Protein AF-A0A2M4AZQ8-F1 (afdb_monomer)

Solvent-accessible surface area (backbone atoms only — not comparable to full-atom values): 7673 Å² total; per-residue (Å²): 132,81,68,76,66,60,82,36,39,35,41,46,55,77,45,82,45,55,79,70,70,70,74,75,69,88,74,90,75,62,94,90,62,84,71,77,83,62,75,80,67,62,90,85,50,67,44,31,42,38,38,42,31,30,41,94,91,43,82,60,41,74,48,75,47,56,72,88,64,74,82,39,28,69,52,51,38,54,49,52,55,52,40,54,57,36,36,57,72,77,43,46,63,46,65,78,65,68,50,76,71,40,82,44,64,72,87,48,72,34,62,69,24,67,71,24,47,56,52,58,61,73,72,111

Radius of gyration: 20.17 Å; Cα contacts (8 Å, |Δi|>4): 155; chains: 1; bounding box: 40×42×60 Å

Secondary 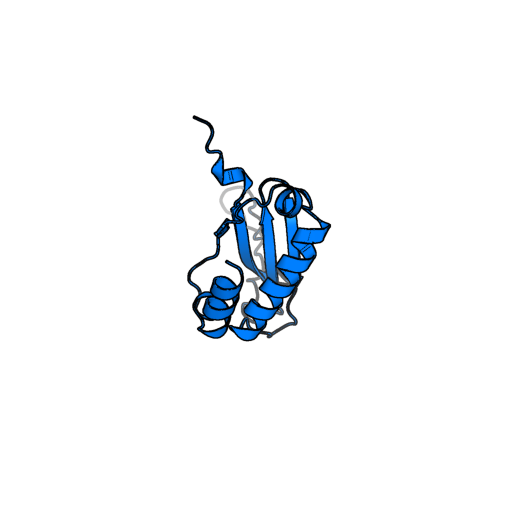structure (DSSP, 8-state):
---GGGGGEEEEEEEEEES-----------TTPPP-PPPPP-TTS-EEEEEEEEETTEEEEEEEPPTT----HHHHHHHHHHHHHHHHHH-HHHHHTT---EEE----TTTTSHHHHHHHHTT-

Structure (mmCIF, N/CA/C/O backbone):
data_AF-A0A2M4AZQ8-F1
#
_entry.id   AF-A0A2M4AZQ8-F1
#
loop_
_atom_site.group_PDB
_atom_site.id
_atom_site.type_symbol
_atom_site.label_atom_id
_atom_site.label_alt_id
_atom_site.label_comp_id
_atom_site.label_asym_id
_atom_site.label_entity_id
_atom_site.label_seq_id
_atom_site.pdbx_PDB_ins_code
_atom_site.Cartn_x
_atom_site.Cartn_y
_atom_site.Cartn_z
_atom_site.occupancy
_atom_site.B_iso_or_equiv
_atom_site.auth_seq_id
_atom_site.auth_comp_id
_atom_site.auth_asym_id
_atom_site.auth_atom_id
_atom_site.pdbx_PDB_model_num
ATOM 1 N N . LYS A 1 1 ? -21.586 21.221 4.354 1.00 46.94 1 LYS A N 1
ATOM 2 C CA . LYS A 1 1 ? -21.668 19.932 5.082 1.00 46.94 1 LYS A CA 1
ATOM 3 C C . LYS A 1 1 ? -20.367 19.191 4.834 1.00 46.94 1 LYS A C 1
ATOM 5 O O . LYS A 1 1 ? -20.171 18.685 3.736 1.00 46.94 1 LYS A O 1
ATOM 10 N N . GLU A 1 2 ? -19.454 19.247 5.794 1.00 51.97 2 GLU A N 1
ATOM 11 C CA . GLU A 1 2 ? -18.174 18.545 5.730 1.00 51.97 2 GLU A CA 1
ATOM 12 C C . GLU A 1 2 ? -18.444 17.036 5.749 1.00 51.97 2 GLU A C 1
ATOM 14 O O . GLU A 1 2 ? -19.303 16.558 6.496 1.00 51.97 2 GLU A O 1
ATOM 19 N N . LYS A 1 3 ? -17.822 16.290 4.836 1.00 58.56 3 LYS A N 1
ATOM 20 C CA . LYS A 1 3 ? -18.070 14.854 4.690 1.00 58.56 3 LYS A CA 1
ATOM 21 C C . LYS A 1 3 ? -17.312 14.118 5.796 1.00 58.56 3 LYS A C 1
ATOM 23 O O . LYS A 1 3 ? -16.202 13.655 5.569 1.00 58.56 3 LYS A O 1
ATOM 28 N N . VAL A 1 4 ? -17.944 13.994 6.965 1.00 73.81 4 VAL A N 1
ATOM 29 C CA . VAL A 1 4 ? -17.405 13.368 8.193 1.00 73.81 4 VAL A CA 1
ATOM 30 C C . VAL A 1 4 ? -16.768 11.989 7.938 1.00 73.81 4 VAL A C 1
ATOM 32 O O . VAL A 1 4 ? -15.823 11.610 8.615 1.00 73.81 4 VAL A O 1
ATOM 35 N N . PHE A 1 5 ? -17.225 11.257 6.915 1.00 79.38 5 PHE A N 1
ATOM 36 C CA . PHE A 1 5 ? -16.717 9.921 6.593 1.00 79.38 5 PHE A CA 1
ATOM 37 C C . PHE A 1 5 ? -15.336 9.892 5.917 1.00 79.38 5 PHE A C 1
ATOM 39 O O . PHE A 1 5 ? -14.683 8.853 5.958 1.00 79.38 5 PHE A O 1
ATOM 46 N N . LEU A 1 6 ? -14.882 10.984 5.282 1.00 83.94 6 LEU A N 1
ATOM 47 C CA . LEU A 1 6 ? -13.602 10.991 4.552 1.00 83.94 6 LEU A CA 1
ATOM 48 C C . LEU A 1 6 ? -12.414 10.743 5.485 1.00 83.94 6 LEU A C 1
ATOM 50 O O . LEU A 1 6 ? -11.422 10.150 5.074 1.00 83.94 6 LEU A O 1
ATOM 54 N N . HIS A 1 7 ? -12.546 11.139 6.750 1.00 83.56 7 HIS A N 1
ATOM 55 C CA . HIS A 1 7 ? -11.516 10.944 7.762 1.00 83.56 7 HIS A CA 1
ATOM 56 C C . HIS A 1 7 ? -11.283 9.468 8.122 1.00 83.56 7 HIS A C 1
ATOM 58 O O . HIS A 1 7 ? -10.263 9.155 8.726 1.00 83.56 7 HIS A O 1
ATOM 64 N N . HIS A 1 8 ? -12.210 8.570 7.763 1.00 87.50 8 HIS A N 1
ATOM 65 C CA . HIS A 1 8 ? -12.139 7.137 8.071 1.00 87.50 8 HIS A CA 1
ATOM 66 C C . HIS A 1 8 ? -11.740 6.285 6.857 1.00 87.50 8 HIS A C 1
ATOM 68 O O . HIS A 1 8 ? -11.710 5.056 6.953 1.00 87.50 8 HIS A O 1
ATOM 74 N N . ILE A 1 9 ? -11.479 6.913 5.704 1.00 91.06 9 ILE A N 1
ATOM 75 C CA . ILE A 1 9 ? -11.088 6.196 4.490 1.00 91.06 9 ILE A CA 1
ATOM 76 C C . ILE A 1 9 ? -9.594 5.898 4.533 1.00 91.06 9 ILE A C 1
ATOM 78 O O . ILE A 1 9 ? -8.769 6.797 4.702 1.00 91.06 9 ILE A O 1
ATOM 82 N N . VAL A 1 10 ? -9.268 4.631 4.305 1.00 92.38 10 VAL A N 1
ATOM 83 C CA . VAL A 1 10 ? -7.920 4.173 3.985 1.00 92.38 10 VAL A CA 1
ATOM 84 C C . VAL A 1 10 ? -7.935 3.665 2.554 1.00 92.38 10 VAL A C 1
ATOM 86 O O . VAL A 1 10 ? -8.714 2.772 2.224 1.00 92.38 10 VAL A O 1
ATOM 89 N N . THR A 1 11 ? -7.085 4.233 1.708 1.00 95.06 11 THR A N 1
ATOM 90 C CA . THR A 1 11 ? -6.954 3.840 0.303 1.00 95.06 11 THR A CA 1
ATOM 91 C C . THR A 1 11 ? -5.731 2.952 0.129 1.00 95.06 11 THR A C 1
ATOM 93 O O . THR A 1 11 ? -4.690 3.206 0.736 1.00 95.06 11 THR A O 1
ATOM 96 N N . SER A 1 12 ? -5.856 1.918 -0.700 1.00 94.81 12 SER A N 1
ATOM 97 C CA . SER A 1 12 ? -4.770 1.022 -1.095 1.00 94.81 12 SER A CA 1
ATOM 98 C C . SER A 1 12 ? -4.677 0.947 -2.618 1.00 94.81 12 SER A C 1
ATOM 100 O O . SER A 1 12 ? -5.706 0.855 -3.288 1.00 94.81 12 SER A O 1
ATOM 102 N N . ASP A 1 13 ? -3.453 1.014 -3.146 1.00 93.38 13 ASP A N 1
ATOM 103 C CA . ASP A 1 13 ? -3.168 0.898 -4.580 1.00 93.38 13 ASP A CA 1
ATOM 104 C C . ASP A 1 13 ? -1.789 0.270 -4.826 1.00 93.38 13 ASP A C 1
ATOM 106 O O . ASP A 1 13 ? -0.899 0.299 -3.959 1.00 93.38 13 ASP A O 1
ATOM 110 N N . GLU A 1 14 ? -1.598 -0.261 -6.032 1.00 93.31 14 GLU A N 1
ATOM 111 C CA . GLU A 1 14 ? -0.365 -0.903 -6.462 1.00 93.31 14 GLU A CA 1
ATOM 112 C C . GLU A 1 14 ? 0.215 -0.304 -7.736 1.00 93.31 14 GLU A C 1
ATOM 114 O O . GLU A 1 14 ? -0.452 -0.075 -8.744 1.00 93.31 14 GLU A O 1
ATOM 119 N N . LYS A 1 15 ? 1.532 -0.102 -7.722 1.00 92.31 15 LYS A N 1
ATOM 120 C CA . LYS A 1 15 ? 2.243 0.557 -8.811 1.00 92.31 15 LYS A CA 1
ATOM 121 C C . LYS A 1 15 ? 3.520 -0.171 -9.186 1.00 92.31 15 LYS A C 1
ATOM 123 O O . LYS A 1 15 ? 4.389 -0.418 -8.353 1.00 92.31 15 LYS A O 1
ATOM 128 N N . TRP A 1 16 ? 3.683 -0.438 -10.480 1.00 90.62 16 TRP A N 1
ATOM 129 C CA . TRP A 1 16 ? 4.963 -0.877 -11.028 1.00 90.62 16 TRP A CA 1
ATOM 130 C C . TRP A 1 16 ? 5.964 0.283 -11.067 1.00 90.62 16 TRP A C 1
ATOM 132 O O . TRP A 1 16 ? 5.703 1.332 -11.658 1.00 90.62 16 TRP A O 1
ATOM 1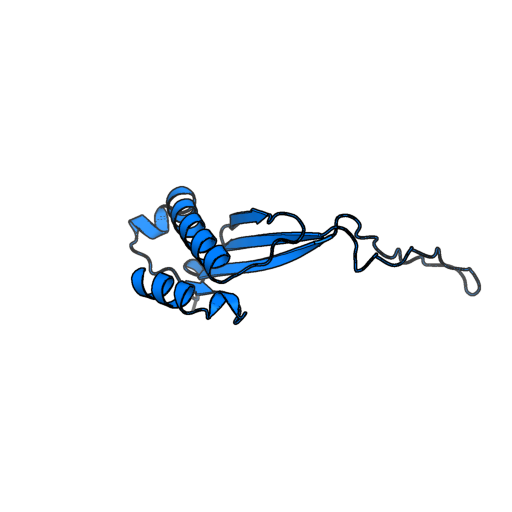42 N N . ILE A 1 17 ? 7.131 0.071 -10.465 1.00 89.31 17 ILE A N 1
ATOM 143 C CA . ILE A 1 17 ? 8.280 0.974 -10.492 1.00 89.31 17 ILE A CA 1
ATOM 144 C C . ILE A 1 17 ? 9.381 0.312 -11.315 1.00 89.31 17 ILE A C 1
ATOM 146 O O . ILE A 1 17 ? 9.861 -0.774 -10.985 1.00 89.31 17 ILE A O 1
ATOM 150 N N . HIS A 1 18 ? 9.778 0.969 -12.400 1.00 87.56 18 HIS A N 1
ATOM 151 C CA . HIS A 1 18 ? 10.866 0.521 -13.263 1.00 87.56 18 HIS A CA 1
ATOM 152 C C . HIS A 1 18 ? 12.204 1.058 -12.747 1.00 87.56 18 HIS A C 1
ATOM 154 O O . HIS A 1 18 ? 12.286 2.219 -12.352 1.00 87.56 18 HIS A O 1
ATOM 160 N N . TYR A 1 19 ? 13.250 0.225 -12.770 1.00 84.56 19 TYR A N 1
ATOM 161 C CA . TYR A 1 19 ? 14.603 0.662 -12.392 1.00 84.56 19 TYR A CA 1
ATOM 162 C C . TYR A 1 19 ? 15.169 1.685 -13.377 1.00 84.56 19 TYR A C 1
ATOM 164 O O . TYR A 1 19 ? 15.799 2.657 -12.973 1.00 84.56 19 T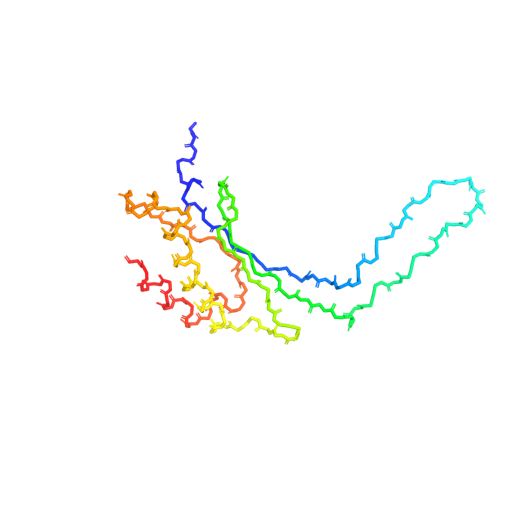YR A O 1
ATOM 172 N N . ASP A 1 20 ? 14.934 1.451 -14.666 1.00 82.81 20 ASP A N 1
ATOM 173 C CA . ASP A 1 20 ? 15.265 2.385 -15.729 1.00 82.81 20 ASP A CA 1
ATOM 174 C C . ASP A 1 20 ? 13.964 2.998 -16.248 1.00 82.81 20 ASP A C 1
ATOM 176 O O . ASP A 1 20 ? 13.147 2.322 -16.879 1.00 82.81 20 ASP A O 1
ATOM 180 N N . ASN A 1 21 ? 13.747 4.266 -15.909 1.00 80.50 21 ASN A N 1
ATOM 181 C CA . ASN A 1 21 ? 12.588 5.041 -16.331 1.00 80.50 21 ASN A CA 1
ATOM 182 C C . ASN A 1 21 ? 13.067 6.323 -17.034 1.00 80.50 21 ASN A C 1
ATOM 184 O O . ASN A 1 21 ? 13.048 7.404 -16.432 1.00 80.50 21 ASN A O 1
ATOM 188 N N . PRO A 1 22 ? 13.564 6.216 -18.281 1.00 81.19 22 PRO A N 1
ATOM 189 C CA . PRO A 1 22 ? 14.084 7.356 -19.010 1.00 81.19 22 PRO A CA 1
ATOM 190 C C . PRO A 1 22 ? 12.941 8.308 -19.363 1.00 81.19 22 PRO A C 1
ATOM 192 O O . PRO A 1 22 ? 12.024 7.977 -20.115 1.00 81.19 22 PRO A O 1
ATOM 195 N N . ASN A 1 23 ? 13.013 9.529 -18.839 1.00 77.25 23 ASN A N 1
ATOM 196 C CA . ASN A 1 23 ? 12.089 10.587 -19.222 1.00 77.25 23 ASN A CA 1
ATOM 197 C C . ASN A 1 23 ? 12.507 11.166 -20.574 1.00 77.25 23 ASN A C 1
ATOM 199 O O . ASN A 1 23 ? 13.637 11.634 -20.733 1.00 77.25 23 ASN A O 1
ATOM 203 N N . CYS A 1 24 ? 11.578 11.185 -21.532 1.00 74.12 24 CYS A N 1
ATOM 204 C CA . CYS A 1 24 ? 11.801 11.865 -22.802 1.00 74.12 24 CYS A CA 1
ATOM 205 C C . CYS A 1 24 ? 11.950 13.371 -22.550 1.00 74.12 24 CYS A C 1
ATOM 207 O O . CYS A 1 24 ? 11.018 14.033 -22.081 1.00 74.12 24 CYS A O 1
ATOM 209 N N . LYS A 1 25 ? 13.134 13.915 -22.838 1.00 78.69 25 LYS A N 1
ATOM 210 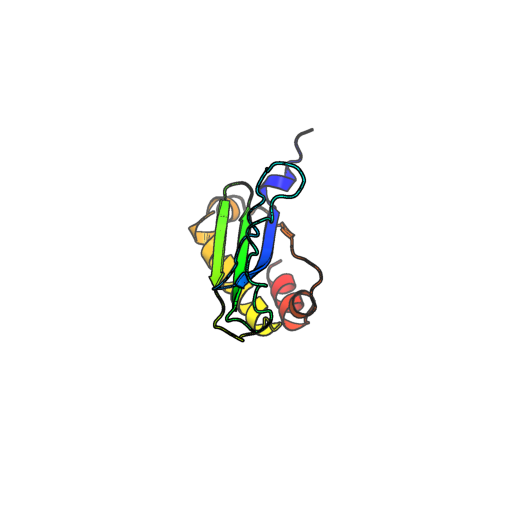C CA . LYS A 1 25 ? 13.397 15.347 -22.684 1.00 78.69 25 LYS A CA 1
ATOM 211 C C . LYS A 1 25 ? 12.796 16.095 -23.868 1.00 78.69 25 LYS A C 1
ATOM 213 O O . LYS A 1 25 ? 13.212 15.905 -25.006 1.00 78.69 25 LYS A O 1
ATOM 218 N N . LYS A 1 26 ? 11.833 16.975 -23.594 1.00 76.25 26 LYS A N 1
ATOM 219 C CA . LYS A 1 26 ? 11.354 17.937 -24.590 1.00 76.25 26 LYS A CA 1
ATOM 220 C C . LYS A 1 26 ? 12.405 19.033 -24.745 1.00 76.25 26 LYS A C 1
ATOM 222 O O . LYS A 1 26 ? 12.759 19.681 -23.764 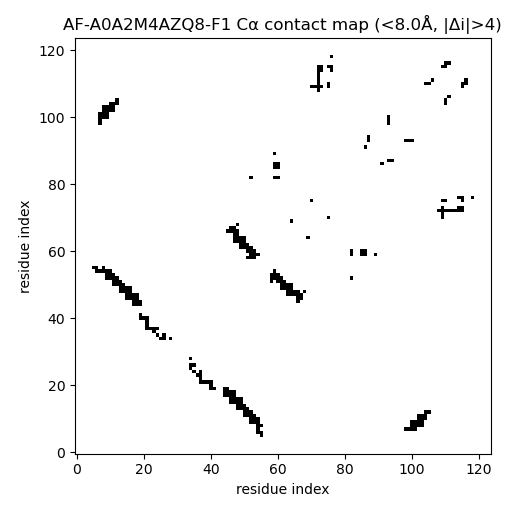1.00 76.25 26 LYS A O 1
ATOM 227 N N . SER A 1 27 ? 12.894 19.234 -25.962 1.00 76.88 27 SER A N 1
ATOM 228 C CA . SER A 1 27 ? 13.773 20.348 -26.318 1.00 76.88 27 SER A CA 1
ATOM 229 C C . SER A 1 27 ? 13.019 21.326 -27.212 1.00 76.88 27 SER A C 1
ATOM 231 O O . SER A 1 27 ? 12.425 20.906 -28.204 1.00 76.88 27 SER A O 1
ATOM 233 N N . TYR A 1 28 ? 13.070 22.616 -26.888 1.00 80.69 28 TYR A N 1
ATOM 234 C CA . TYR A 1 28 ? 12.645 23.677 -27.800 1.00 80.69 28 TYR A CA 1
ATOM 235 C C . TYR A 1 28 ? 13.837 24.068 -28.677 1.00 80.69 28 TYR A C 1
ATOM 237 O O . TYR A 1 28 ? 14.934 24.274 -28.161 1.00 80.69 28 TYR A O 1
ATOM 245 N N . GLY A 1 29 ? 13.637 24.137 -29.991 1.00 80.69 29 GLY A N 1
ATOM 246 C CA . GLY A 1 29 ? 14.691 24.450 -30.954 1.00 80.69 29 GLY A CA 1
ATOM 247 C C . GLY A 1 29 ? 14.131 25.099 -32.214 1.00 80.69 29 GLY A C 1
ATOM 248 O O . GLY A 1 29 ? 12.920 25.096 -32.438 1.00 80.69 29 GLY A O 1
ATOM 249 N N . PHE A 1 30 ? 15.019 25.676 -33.023 1.00 83.69 30 PHE A N 1
ATOM 250 C CA . PHE A 1 30 ? 14.649 26.295 -34.295 1.00 83.69 30 PHE A CA 1
ATOM 251 C C . PHE A 1 30 ? 14.096 25.260 -35.294 1.00 83.69 30 PHE A C 1
ATOM 253 O O . PHE A 1 30 ? 14.485 24.087 -35.238 1.00 83.69 30 PHE A O 1
ATOM 260 N N . PRO A 1 31 ? 13.229 25.675 -36.237 1.00 79.38 31 PRO A N 1
ATOM 261 C CA . PRO A 1 31 ? 12.755 24.804 -37.309 1.00 79.38 31 PRO A CA 1
ATOM 262 C C . PRO A 1 31 ? 13.934 24.172 -38.064 1.00 79.38 31 PRO A C 1
ATOM 264 O O . PRO A 1 31 ? 14.831 24.878 -38.516 1.00 79.38 31 PRO A O 1
ATOM 267 N N . GLY A 1 32 ? 13.948 22.841 -38.176 1.00 78.50 32 GLY A N 1
ATOM 268 C CA . GLY A 1 32 ? 15.015 22.086 -38.846 1.00 78.50 32 GLY A CA 1
ATOM 269 C C . GLY A 1 32 ? 16.126 21.548 -37.934 1.00 78.50 32 GLY A C 1
ATOM 270 O O . GLY A 1 32 ? 16.963 20.784 -38.407 1.00 78.50 32 GLY A O 1
ATOM 271 N N . HIS A 1 33 ? 16.135 21.874 -36.636 1.00 76.00 33 HIS A N 1
ATOM 272 C CA . HIS A 1 33 ? 17.067 21.262 -35.684 1.00 76.00 33 HIS A CA 1
ATOM 273 C C . HIS A 1 33 ? 16.560 19.893 -35.205 1.00 76.00 33 HIS A C 1
ATOM 275 O O . HIS A 1 33 ? 15.400 19.749 -34.815 1.00 76.00 33 HIS A O 1
ATOM 281 N N . THR A 1 34 ? 17.428 18.879 -35.197 1.00 73.69 34 THR A N 1
ATOM 282 C CA . THR A 1 34 ? 17.080 17.547 -34.685 1.00 73.69 34 THR A CA 1
ATOM 283 C C . THR A 1 34 ? 17.019 17.559 -33.161 1.00 73.69 34 THR A C 1
ATOM 285 O O . THR A 1 34 ? 17.983 17.943 -32.499 1.00 73.69 34 THR A O 1
ATOM 288 N N . SER A 1 35 ? 15.904 17.103 -32.591 1.00 72.81 35 SER A N 1
ATOM 289 C CA . SER A 1 35 ? 15.771 16.901 -31.147 1.00 72.81 35 SER A CA 1
ATOM 290 C C . SER A 1 35 ? 16.671 15.770 -30.648 1.00 72.81 35 SER A C 1
ATOM 292 O O . SER A 1 35 ? 16.859 14.769 -31.343 1.00 72.81 35 SER A O 1
ATOM 294 N N . THR A 1 36 ? 17.146 15.871 -29.408 1.00 74.75 36 THR A N 1
ATOM 295 C CA . THR A 1 36 ? 17.891 14.789 -28.753 1.00 74.75 36 THR A CA 1
ATOM 296 C C . THR A 1 36 ? 16.995 13.561 -28.564 1.00 74.75 36 THR A C 1
ATOM 298 O O . THR A 1 36 ? 16.031 13.594 -27.799 1.00 74.75 36 THR A O 1
ATOM 301 N N . SER A 1 37 ? 17.312 12.461 -29.252 1.00 74.25 37 SER A N 1
ATOM 302 C CA . SER A 1 37 ? 16.573 11.202 -29.113 1.00 74.25 37 SER A CA 1
ATOM 303 C C . SER A 1 37 ? 16.838 10.567 -27.748 1.00 74.25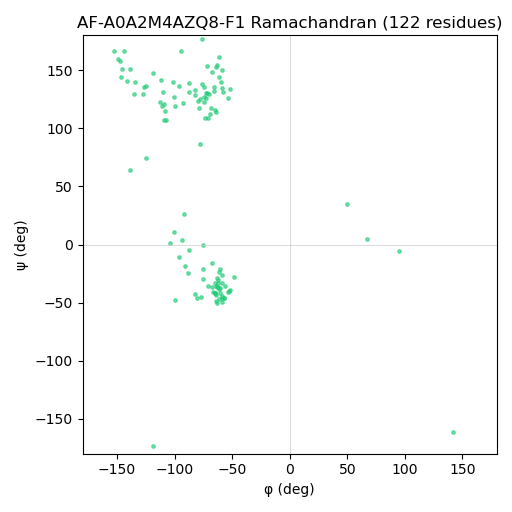 37 SER A C 1
ATOM 305 O O . SER A 1 37 ? 17.987 10.377 -27.354 1.00 74.25 37 SER A O 1
ATOM 307 N N . THR A 1 38 ? 15.772 10.206 -27.035 1.00 73.56 38 THR A N 1
ATOM 308 C CA . THR A 1 38 ? 15.857 9.425 -25.792 1.00 73.56 38 THR A CA 1
ATOM 309 C C . THR A 1 38 ? 15.636 7.950 -26.120 1.00 73.56 38 THR A C 1
ATOM 311 O O . THR A 1 38 ? 14.746 7.621 -26.907 1.00 73.56 38 THR A O 1
ATOM 314 N N . ALA A 1 39 ? 16.443 7.055 -25.544 1.00 75.44 39 ALA A N 1
ATOM 315 C CA . ALA A 1 39 ? 16.266 5.617 -25.730 1.00 75.44 39 ALA A CA 1
ATOM 316 C C . ALA A 1 39 ? 14.877 5.175 -25.239 1.00 75.44 39 ALA A C 1
ATOM 318 O O . ALA A 1 39 ? 14.384 5.656 -24.216 1.00 75.44 39 ALA A O 1
ATOM 319 N N . LYS A 1 40 ? 14.235 4.264 -25.979 1.00 74.19 40 LYS A N 1
ATOM 320 C CA . LYS A 1 40 ? 12.928 3.731 -25.583 1.00 74.19 40 LYS A CA 1
ATOM 321 C C . LYS A 1 40 ? 13.074 2.922 -24.286 1.00 74.19 40 LYS A C 1
ATOM 323 O O . LYS A 1 40 ? 13.996 2.108 -24.208 1.00 74.19 40 LYS A O 1
ATOM 328 N N . PRO A 1 41 ? 12.170 3.095 -23.305 1.00 73.50 41 PRO A N 1
ATOM 329 C CA . PRO A 1 41 ? 12.191 2.300 -22.085 1.00 73.50 41 PRO A CA 1
ATOM 330 C C . PRO A 1 41 ? 12.052 0.812 -22.418 1.00 73.50 41 PRO A C 1
ATOM 332 O O . PRO A 1 41 ? 11.208 0.411 -23.226 1.00 73.50 41 PRO A O 1
ATOM 335 N N . ASN A 1 42 ? 12.887 -0.016 -21.791 1.00 77.25 42 ASN A N 1
ATOM 336 C CA . ASN A 1 42 ? 12.816 -1.460 -21.959 1.00 77.25 42 ASN A CA 1
ATOM 337 C C . ASN A 1 42 ? 11.596 -2.014 -21.205 1.00 77.25 42 ASN A C 1
ATOM 339 O O . ASN A 1 42 ? 11.593 -2.092 -19.977 1.00 77.25 42 ASN A O 1
ATOM 343 N N . ILE A 1 43 ? 10.576 -2.449 -21.950 1.00 72.44 43 ILE A N 1
ATOM 344 C CA . ILE A 1 43 ? 9.345 -3.047 -21.404 1.00 72.44 43 ILE A CA 1
ATOM 345 C C . ILE A 1 43 ? 9.582 -4.342 -20.601 1.00 72.44 43 ILE A C 1
ATOM 347 O O . ILE A 1 43 ? 8.782 -4.666 -19.725 1.00 72.44 43 ILE A O 1
ATOM 351 N N . HIS A 1 44 ? 10.693 -5.046 -20.849 1.00 73.50 44 HIS A N 1
ATOM 352 C CA . HIS A 1 44 ? 11.128 -6.241 -20.110 1.00 73.50 44 HIS A CA 1
ATOM 353 C C . HIS A 1 44 ? 12.225 -5.923 -19.081 1.00 73.50 44 HIS A C 1
ATOM 355 O O . HIS A 1 44 ? 12.869 -6.826 -18.547 1.00 73.50 44 HIS A O 1
ATOM 361 N N . GLY A 1 45 ? 12.479 -4.638 -18.824 1.00 78.12 45 GLY A N 1
ATOM 362 C CA . GLY A 1 45 ? 13.424 -4.202 -17.809 1.00 78.12 45 GLY A CA 1
ATOM 363 C C . GLY A 1 45 ? 13.008 -4.662 -16.412 1.00 78.12 45 GLY A C 1
ATOM 364 O O . GLY A 1 45 ? 11.850 -4.995 -16.148 1.00 78.12 45 GLY A O 1
ATOM 365 N N . LYS A 1 46 ? 13.969 -4.650 -15.486 1.00 84.00 46 LYS A N 1
ATOM 366 C CA . LYS A 1 46 ? 13.693 -4.945 -14.078 1.00 84.00 46 LYS A CA 1
ATOM 367 C C . LYS A 1 46 ? 12.647 -3.952 -13.559 1.00 84.00 46 LYS A C 1
ATOM 369 O O . LYS A 1 46 ? 12.785 -2.740 -13.746 1.00 84.00 46 LYS A O 1
ATOM 374 N N . LYS A 1 47 ? 11.620 -4.476 -12.894 1.00 87.88 47 LYS A N 1
ATOM 375 C CA . LYS A 1 47 ? 10.559 -3.701 -12.248 1.00 87.88 47 LYS A CA 1
ATOM 376 C C . LYS A 1 47 ? 10.205 -4.306 -10.896 1.00 87.88 47 LYS A C 1
ATOM 378 O O . LYS A 1 47 ? 10.347 -5.513 -10.696 1.00 87.88 47 LYS A O 1
ATOM 383 N N . LEU A 1 48 ? 9.756 -3.452 -9.990 1.00 90.69 48 LEU A N 1
ATOM 384 C CA . LEU A 1 48 ? 9.272 -3.801 -8.660 1.00 90.69 48 LEU A CA 1
ATOM 385 C C . LEU A 1 48 ? 7.820 -3.366 -8.541 1.00 90.69 48 LEU A C 1
ATOM 387 O O . LEU A 1 48 ? 7.430 -2.364 -9.138 1.00 90.69 48 LEU A O 1
ATOM 391 N N . MET A 1 49 ? 7.028 -4.104 -7.777 1.00 92.31 49 MET A N 1
ATOM 392 C CA . MET A 1 49 ? 5.661 -3.701 -7.473 1.00 92.31 49 MET A CA 1
ATOM 393 C C . MET A 1 49 ? 5.636 -3.062 -6.087 1.00 92.31 49 MET A C 1
ATOM 395 O O . MET A 1 49 ? 6.016 -3.699 -5.108 1.00 92.31 49 MET A O 1
ATOM 399 N N . LEU A 1 50 ? 5.237 -1.795 -6.025 1.00 93.88 50 LEU A N 1
ATOM 400 C CA . LEU A 1 50 ? 4.984 -1.069 -4.787 1.00 93.88 50 LEU A CA 1
ATOM 401 C C . LEU A 1 50 ? 3.504 -1.204 -4.440 1.00 93.88 50 LEU A C 1
ATOM 403 O O . LEU A 1 50 ? 2.665 -0.766 -5.220 1.00 93.88 50 LEU A O 1
ATOM 407 N N . CYS A 1 51 ? 3.207 -1.741 -3.266 1.00 93.94 51 CYS A N 1
ATOM 408 C CA . CYS A 1 51 ? 1.890 -1.685 -2.642 1.00 93.94 51 CYS A CA 1
ATOM 409 C C . CYS A 1 51 ? 1.918 -0.585 -1.591 1.00 93.94 51 CYS A C 1
ATOM 411 O O . CYS A 1 51 ? 2.797 -0.592 -0.727 1.00 93.94 51 CYS A O 1
ATOM 413 N N . ILE A 1 52 ? 0.986 0.359 -1.642 1.00 95.38 52 ILE A N 1
ATOM 414 C CA . ILE A 1 52 ? 0.945 1.473 -0.694 1.00 95.38 52 ILE A CA 1
ATOM 415 C C . ILE A 1 52 ? -0.472 1.686 -0.176 1.00 95.38 52 ILE A C 1
ATOM 417 O O . ILE A 1 52 ? -1.446 1.547 -0.908 1.00 95.38 52 ILE A O 1
ATOM 421 N N . CYS A 1 53 ? -0.570 1.973 1.120 1.00 95.19 53 CYS A N 1
ATOM 422 C CA . CYS A 1 53 ? -1.808 2.244 1.836 1.00 95.19 53 CYS A CA 1
ATOM 423 C C . CYS A 1 53 ? -1.678 3.563 2.598 1.00 95.19 53 CYS A C 1
ATOM 425 O O . CYS A 1 53 ? -0.712 3.766 3.346 1.00 95.19 53 CYS A O 1
ATOM 427 N N . TRP A 1 54 ? -2.645 4.458 2.433 1.00 95.12 54 TRP A N 1
ATOM 428 C CA . TRP A 1 54 ? -2.602 5.794 3.019 1.00 95.12 54 TRP A CA 1
ATOM 429 C C . TRP A 1 54 ? -3.992 6.308 3.392 1.00 95.12 54 TRP A C 1
ATOM 431 O O . TRP A 1 54 ? -5.010 5.856 2.869 1.00 95.12 54 TRP A O 1
ATOM 441 N N . ASP A 1 55 ? -4.013 7.267 4.309 1.00 92.69 55 ASP A N 1
ATOM 442 C CA . ASP A 1 55 ? -5.186 8.057 4.668 1.00 92.69 55 ASP A CA 1
ATOM 443 C C . ASP A 1 55 ? -4.931 9.545 4.378 1.00 92.69 55 ASP A C 1
ATOM 445 O O . ASP A 1 55 ? -3.908 9.935 3.811 1.00 92.69 55 ASP A O 1
ATOM 449 N N . GLN A 1 56 ? -5.864 10.402 4.784 1.00 90.19 56 GLN A N 1
ATOM 450 C CA . GLN A 1 56 ? -5.723 11.858 4.680 1.00 90.19 56 GLN A CA 1
ATOM 451 C C . GLN A 1 56 ? -4.534 12.446 5.469 1.00 90.19 56 GLN A C 1
ATOM 453 O O . GLN A 1 56 ? -4.119 13.567 5.189 1.00 90.19 56 GLN A O 1
ATOM 458 N N . LEU A 1 57 ? -4.017 11.734 6.479 1.00 90.19 57 LEU A N 1
ATOM 459 C CA . LEU A 1 57 ? -2.909 12.188 7.323 1.00 90.19 57 LEU A CA 1
ATOM 460 C C . LEU A 1 57 ? -1.556 11.734 6.759 1.00 90.19 57 LEU A C 1
ATOM 462 O O . LEU A 1 57 ? -0.520 12.286 7.124 1.00 90.19 57 LEU A O 1
ATOM 466 N N . GLY A 1 58 ? -1.547 10.734 5.877 1.00 93.12 58 GLY A N 1
ATOM 467 C CA . GLY A 1 58 ? -0.374 10.304 5.132 1.00 93.12 58 GLY A CA 1
ATOM 468 C C . GLY A 1 58 ? -0.288 8.793 4.954 1.00 93.12 58 GLY A C 1
ATOM 469 O O . GLY A 1 58 ? -1.258 8.050 5.098 1.00 93.12 58 GLY A O 1
ATOM 470 N N . VAL A 1 59 ? 0.917 8.329 4.632 1.00 94.88 59 VAL A N 1
ATOM 471 C CA . VAL A 1 59 ? 1.188 6.910 4.383 1.00 94.88 59 VAL A CA 1
ATOM 472 C C . VAL A 1 59 ? 1.162 6.131 5.696 1.00 94.88 59 VAL A C 1
ATOM 474 O O . VAL A 1 59 ? 1.819 6.510 6.665 1.00 94.88 59 VAL A O 1
ATOM 477 N N . ILE A 1 60 ? 0.415 5.028 5.712 1.00 94.38 60 ILE A N 1
ATOM 478 C CA . ILE A 1 60 ? 0.285 4.131 6.866 1.00 94.38 60 ILE A CA 1
ATOM 479 C C . ILE A 1 60 ? 1.200 2.921 6.696 1.00 94.38 60 ILE A C 1
ATOM 481 O O . ILE A 1 60 ? 1.919 2.538 7.617 1.00 94.38 60 ILE A O 1
ATOM 485 N N . TYR A 1 61 ? 1.152 2.305 5.518 1.00 95.50 61 TYR A N 1
ATOM 486 C CA . TYR A 1 61 ? 1.887 1.089 5.215 1.00 95.50 61 TYR A CA 1
ATOM 487 C C . TYR A 1 61 ? 2.302 1.088 3.752 1.00 95.50 61 TYR A C 1
ATOM 489 O O . TYR A 1 61 ? 1.566 1.552 2.882 1.00 95.50 61 TYR A O 1
ATOM 497 N N . TRP A 1 62 ? 3.480 0.548 3.481 1.00 95.00 62 TRP A N 1
ATOM 498 C CA . TRP A 1 62 ? 3.931 0.275 2.131 1.00 95.00 62 TRP A CA 1
ATOM 499 C C . TRP A 1 62 ? 4.787 -0.986 2.128 1.00 95.00 62 TRP A C 1
ATOM 501 O O . TRP A 1 62 ? 5.452 -1.313 3.113 1.00 95.00 62 TRP A O 1
ATOM 511 N N . GLU A 1 63 ? 4.777 -1.690 1.008 1.00 94.56 63 GLU A N 1
ATOM 512 C CA . GLU A 1 63 ? 5.607 -2.860 0.780 1.00 94.56 63 GLU A CA 1
ATOM 513 C C . GLU A 1 63 ? 6.102 -2.867 -0.660 1.00 94.56 63 GLU A C 1
ATOM 515 O O . GLU A 1 63 ? 5.371 -2.534 -1.591 1.00 94.56 63 GLU A O 1
ATOM 520 N N . LEU A 1 64 ? 7.358 -3.264 -0.836 1.00 93.56 64 LEU A N 1
ATOM 521 C CA . LEU A 1 64 ? 7.957 -3.460 -2.145 1.00 93.56 64 LEU A CA 1
ATOM 522 C C . LEU A 1 64 ? 8.141 -4.957 -2.374 1.00 93.56 64 LEU A C 1
ATOM 524 O O . LEU A 1 64 ? 8.911 -5.609 -1.666 1.00 93.56 64 LEU A O 1
ATOM 528 N N . LEU A 1 65 ? 7.426 -5.500 -3.353 1.00 91.44 65 LEU A N 1
ATOM 529 C CA . LEU A 1 65 ? 7.521 -6.909 -3.708 1.00 91.44 65 LEU A CA 1
ATOM 530 C C . LEU A 1 65 ? 8.848 -7.196 -4.409 1.00 91.44 65 LEU A C 1
ATOM 532 O O . LEU A 1 65 ? 9.435 -6.326 -5.068 1.00 91.44 65 LEU A O 1
ATOM 536 N N . LYS A 1 66 ? 9.313 -8.445 -4.304 1.00 87.56 66 LYS A N 1
ATOM 537 C CA . LYS A 1 66 ? 10.524 -8.871 -5.004 1.00 87.56 66 LYS A CA 1
ATOM 538 C C . LYS A 1 66 ? 10.318 -8.788 -6.523 1.00 87.56 66 LYS A C 1
ATOM 540 O O . LYS A 1 66 ? 9.190 -8.908 -7.009 1.00 87.56 66 LYS A O 1
ATOM 545 N N . PRO A 1 67 ? 11.401 -8.620 -7.305 1.00 84.75 67 PRO A N 1
ATOM 546 C CA . PRO A 1 67 ? 11.310 -8.679 -8.757 1.00 84.75 67 PRO A CA 1
ATOM 547 C C . PRO A 1 67 ? 10.598 -9.959 -9.215 1.00 84.75 67 PRO A C 1
ATOM 549 O O . PRO A 1 67 ? 10.930 -11.047 -8.747 1.00 84.75 67 PRO A O 1
ATOM 552 N N . ASN A 1 68 ? 9.658 -9.819 -10.151 1.00 80.56 68 ASN A N 1
ATOM 553 C CA . ASN A 1 68 ? 8.836 -10.900 -10.722 1.00 80.56 68 ASN A CA 1
ATOM 554 C C . ASN A 1 68 ? 7.829 -11.561 -9.765 1.00 80.56 68 ASN A C 1
ATOM 556 O O . ASN A 1 68 ? 7.150 -12.508 -10.162 1.00 80.56 68 ASN A O 1
ATOM 560 N N . GLU A 1 69 ? 7.688 -11.072 -8.535 1.00 84.50 69 GLU A N 1
ATOM 561 C CA . GLU A 1 69 ? 6.621 -11.518 -7.646 1.00 84.50 69 GLU A CA 1
ATOM 562 C C . GLU A 1 69 ? 5.290 -10.879 -8.076 1.00 84.50 69 GLU A C 1
ATOM 564 O O . GLU A 1 69 ? 5.233 -9.714 -8.473 1.00 84.50 69 GLU A O 1
ATOM 569 N N . THR A 1 70 ? 4.217 -11.670 -8.060 1.00 85.25 70 THR A N 1
ATOM 570 C CA . THR A 1 70 ? 2.872 -11.239 -8.466 1.00 85.25 70 THR A CA 1
ATOM 571 C C . THR A 1 70 ? 1.966 -11.213 -7.245 1.00 85.25 70 THR A C 1
ATOM 573 O O . THR A 1 70 ? 2.039 -12.113 -6.407 1.00 85.25 70 THR A O 1
ATOM 576 N N . ILE A 1 71 ? 1.077 -10.223 -7.157 1.00 87.81 71 ILE A N 1
ATOM 577 C CA . ILE A 1 71 ? 0.062 -10.189 -6.103 1.00 87.81 71 ILE A CA 1
ATOM 578 C C . ILE A 1 71 ? -0.970 -11.273 -6.381 1.00 87.81 71 ILE A C 1
ATOM 580 O O . ILE A 1 71 ? -1.769 -11.193 -7.313 1.00 87.81 71 ILE A O 1
ATOM 584 N N . THR A 1 72 ? -0.937 -12.308 -5.556 1.00 92.94 72 THR A N 1
ATOM 585 C CA . THR A 1 72 ? -2.011 -13.291 -5.439 1.00 92.94 72 THR A CA 1
ATOM 586 C C . THR A 1 72 ? -2.939 -12.894 -4.293 1.00 92.94 72 THR A C 1
ATOM 588 O O . THR A 1 72 ? -2.588 -12.057 -3.459 1.00 92.94 72 THR A O 1
ATOM 591 N N . GLY A 1 73 ? -4.119 -13.514 -4.209 1.00 92.25 73 GLY A N 1
ATOM 592 C CA . GLY A 1 73 ? -5.046 -13.264 -3.098 1.00 92.25 73 GLY A CA 1
ATOM 593 C C . GLY A 1 73 ? -4.415 -13.518 -1.721 1.00 92.25 73 GLY A C 1
ATOM 594 O O . GLY A 1 73 ? -4.662 -12.764 -0.786 1.00 92.25 73 GLY A O 1
ATOM 595 N N . ASP A 1 74 ? -3.538 -14.519 -1.590 1.00 93.56 74 ASP A N 1
ATOM 596 C CA . ASP A 1 74 ? -2.833 -14.801 -0.330 1.00 93.56 74 ASP A CA 1
ATOM 597 C C . ASP A 1 74 ? -1.772 -13.753 0.017 1.00 93.56 74 ASP A C 1
ATOM 599 O O . ASP A 1 74 ? -1.574 -13.429 1.191 1.00 93.56 74 ASP A O 1
ATOM 603 N N . VAL A 1 75 ? -1.076 -13.212 -0.989 1.00 93.31 75 VAL A N 1
ATOM 604 C CA . VAL A 1 75 ? -0.146 -12.091 -0.793 1.00 93.31 75 VAL A CA 1
ATOM 605 C C . VAL A 1 75 ? -0.927 -10.879 -0.298 1.00 93.31 75 VAL A C 1
ATOM 607 O O . VAL A 1 75 ? -0.596 -10.353 0.763 1.00 93.31 75 VAL A O 1
ATOM 610 N N . TYR A 1 76 ? -2.016 -10.525 -0.982 1.00 94.19 76 TYR A N 1
ATOM 611 C CA . TYR A 1 76 ? -2.858 -9.395 -0.599 1.00 94.19 76 TYR A CA 1
ATOM 612 C C . TYR A 1 76 ? -3.469 -9.568 0.800 1.00 94.19 76 TYR A C 1
ATOM 614 O O . TYR A 1 76 ? -3.414 -8.663 1.627 1.00 94.19 76 TYR A O 1
ATOM 622 N N . ARG A 1 77 ? -3.948 -10.772 1.148 1.00 94.88 77 ARG A N 1
ATOM 623 C CA . ARG A 1 77 ? -4.435 -11.075 2.505 1.00 94.88 77 ARG A CA 1
ATOM 624 C C . ARG A 1 77 ? -3.367 -10.809 3.569 1.00 94.88 77 ARG A C 1
ATOM 626 O O . ARG A 1 77 ? -3.657 -10.197 4.594 1.00 94.88 77 ARG A O 1
ATOM 633 N N . ARG A 1 78 ? -2.126 -11.256 3.344 1.00 94.94 78 ARG A N 1
ATOM 634 C CA . ARG A 1 78 ? -1.010 -10.999 4.275 1.00 94.94 78 ARG A CA 1
ATOM 635 C C . ARG A 1 78 ? -0.689 -9.508 4.380 1.00 94.94 78 ARG A C 1
ATOM 637 O O . ARG A 1 78 ? -0.360 -9.047 5.470 1.00 94.94 78 ARG A O 1
ATOM 644 N N . GLN A 1 79 ? -0.809 -8.764 3.284 1.00 94.44 79 GLN A N 1
ATOM 645 C CA . GLN A 1 79 ? -0.640 -7.312 3.286 1.00 94.44 79 GLN A CA 1
ATOM 646 C C . GLN A 1 79 ? -1.709 -6.621 4.126 1.00 94.44 79 GLN A C 1
ATOM 648 O O . GLN A 1 79 ? -1.362 -5.783 4.950 1.00 94.44 79 GLN A O 1
ATOM 653 N N . LEU A 1 80 ? -2.974 -7.032 4.016 1.00 94.19 80 LEU A N 1
ATOM 654 C CA . LEU A 1 80 ? -4.055 -6.503 4.851 1.00 94.19 80 LEU A CA 1
ATOM 655 C C . LEU A 1 80 ? -3.837 -6.784 6.346 1.00 94.19 80 LEU A C 1
ATOM 657 O O . LEU A 1 80 ? -4.079 -5.911 7.177 1.00 94.19 80 LEU A O 1
ATOM 661 N N . MET A 1 81 ? -3.319 -7.966 6.700 1.00 94.06 81 MET A N 1
ATOM 662 C CA . MET A 1 81 ? -2.960 -8.283 8.090 1.00 94.06 81 MET A CA 1
ATOM 663 C C . MET A 1 81 ? -1.880 -7.341 8.630 1.00 94.06 81 MET A C 1
ATOM 665 O O . MET A 1 81 ? -2.025 -6.781 9.715 1.00 94.06 81 MET A O 1
ATOM 669 N N . ARG A 1 82 ? -0.821 -7.111 7.847 1.00 94.88 82 ARG A N 1
ATOM 670 C CA . ARG A 1 82 ? 0.259 -6.184 8.215 1.00 94.88 82 ARG A CA 1
ATOM 671 C C . ARG A 1 82 ? -0.209 -4.733 8.241 1.00 94.88 82 ARG A C 1
ATOM 673 O O . ARG A 1 82 ? 0.210 -3.983 9.118 1.00 94.88 82 ARG A O 1
ATOM 680 N N . LEU A 1 83 ? -1.098 -4.347 7.326 1.00 93.56 83 LEU A N 1
ATOM 681 C CA . LEU A 1 83 ? -1.743 -3.039 7.321 1.00 93.56 83 LEU A CA 1
ATOM 682 C C . LEU A 1 83 ? -2.517 -2.825 8.621 1.00 93.56 83 LEU A C 1
ATOM 684 O O . LEU A 1 83 ? -2.348 -1.783 9.245 1.00 93.56 83 LEU A O 1
ATOM 688 N N . LYS A 1 84 ? -3.304 -3.808 9.073 1.00 90.94 84 LYS A N 1
ATOM 689 C CA . LYS A 1 84 ? -4.041 -3.724 10.342 1.00 90.94 84 LYS A CA 1
ATOM 690 C C . LYS A 1 84 ? -3.102 -3.477 11.527 1.00 90.94 84 LYS A C 1
ATOM 692 O O . LYS A 1 84 ? -3.365 -2.598 12.345 1.00 90.94 84 LYS A O 1
ATOM 697 N N . GLU A 1 85 ? -1.990 -4.206 11.604 1.00 92.06 85 GLU A N 1
ATOM 698 C CA . GLU A 1 85 ? -0.977 -4.010 12.650 1.00 92.06 85 GLU A CA 1
ATOM 699 C C . GLU A 1 85 ? -0.294 -2.636 12.559 1.00 92.06 85 GLU A C 1
ATOM 701 O O . GLU A 1 85 ? -0.075 -1.974 13.575 1.00 92.06 85 GLU A O 1
ATOM 706 N N . ALA A 1 86 ? 0.042 -2.185 11.348 1.00 92.69 86 ALA A N 1
ATOM 707 C CA . ALA A 1 86 ? 0.640 -0.873 11.119 1.00 92.69 86 ALA A CA 1
ATOM 708 C C . ALA A 1 86 ? -0.328 0.256 11.497 1.00 92.69 86 ALA A C 1
ATOM 710 O O . ALA A 1 86 ? 0.070 1.212 12.161 1.00 92.69 86 ALA A O 1
ATOM 711 N N . MET A 1 87 ? -1.610 0.118 11.154 1.00 90.25 87 MET A N 1
ATOM 712 C CA . MET A 1 87 ? -2.665 1.068 11.506 1.00 90.25 87 MET A CA 1
ATOM 713 C C . MET A 1 87 ? -2.790 1.251 13.015 1.00 90.25 87 MET A C 1
ATOM 715 O O . MET A 1 87 ? -2.848 2.387 13.474 1.00 90.25 87 MET A O 1
ATOM 719 N N . GLN A 1 88 ? -2.763 0.166 13.792 1.00 87.50 88 GLN A N 1
ATOM 720 C CA . GLN A 1 88 ? -2.829 0.246 15.257 1.00 87.50 88 GLN A CA 1
ATOM 721 C C . GLN A 1 88 ? -1.678 1.068 15.853 1.00 87.50 88 GLN A C 1
ATOM 723 O O . GLN A 1 88 ? -1.868 1.761 16.848 1.00 87.50 88 GLN A O 1
ATOM 728 N N . LYS A 1 89 ? -0.494 1.027 15.232 1.00 89.56 89 LYS A N 1
ATOM 729 C CA . LYS A 1 89 ? 0.690 1.773 15.685 1.00 89.56 89 LYS A CA 1
ATOM 730 C C . LYS A 1 89 ? 0.690 3.224 15.207 1.00 89.56 89 LYS A C 1
ATOM 732 O O . LYS A 1 89 ? 1.058 4.121 15.954 1.00 89.56 89 LYS A O 1
ATOM 737 N N . VAL A 1 90 ? 0.316 3.449 13.948 1.00 90.38 90 VAL A N 1
ATOM 738 C CA . VAL A 1 90 ? 0.447 4.743 13.255 1.00 90.38 90 VAL A CA 1
ATOM 739 C C . VAL A 1 90 ? -0.781 5.640 13.462 1.00 90.38 90 VAL A C 1
ATOM 741 O O . VAL A 1 90 ? -0.682 6.864 13.347 1.00 90.38 90 VAL A O 1
ATOM 744 N N . ARG A 1 91 ? -1.943 5.047 13.760 1.00 88.56 91 ARG A N 1
ATOM 745 C CA . ARG A 1 91 ? -3.239 5.720 13.934 1.00 88.56 91 ARG A CA 1
ATOM 746 C C . ARG A 1 91 ? -4.021 5.128 15.123 1.00 88.56 91 ARG A C 1
ATOM 748 O O . ARG A 1 91 ? -5.112 4.590 14.925 1.00 88.56 91 ARG A O 1
ATOM 755 N N . PRO A 1 92 ? -3.517 5.256 16.365 1.00 83.25 92 PRO A N 1
ATOM 756 C CA . PRO A 1 92 ? -4.194 4.723 17.554 1.00 83.25 92 PRO A CA 1
ATOM 757 C C . PRO A 1 92 ? -5.606 5.301 17.748 1.00 83.25 92 PRO A C 1
ATOM 759 O O . PRO A 1 92 ? -6.487 4.612 18.254 1.00 83.25 92 PRO A O 1
ATOM 762 N N . ILE A 1 93 ? -5.853 6.514 17.237 1.00 81.56 93 ILE A N 1
ATOM 763 C CA . ILE A 1 93 ? -7.157 7.197 17.252 1.00 81.56 93 ILE A CA 1
ATOM 764 C C . ILE A 1 93 ? -8.291 6.321 16.703 1.00 81.56 93 ILE A C 1
ATOM 766 O O . ILE A 1 93 ? -9.383 6.337 17.266 1.00 81.56 93 ILE A O 1
ATOM 770 N N . PHE A 1 94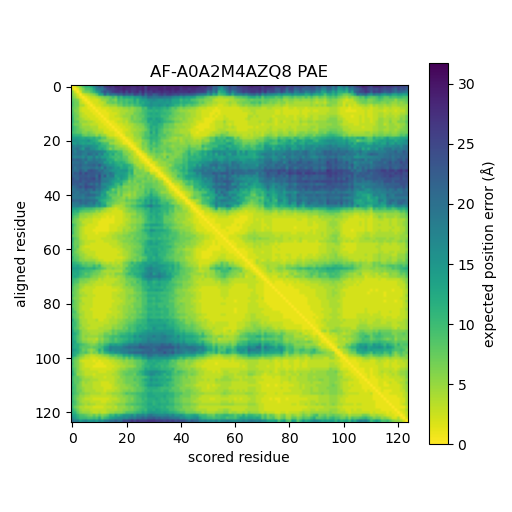 ? -8.053 5.537 15.643 1.00 79.69 94 PHE A N 1
ATOM 771 C CA . PHE A 1 94 ? -9.097 4.662 15.094 1.00 79.69 94 PHE A CA 1
ATOM 772 C C . PHE A 1 94 ? -9.504 3.565 16.082 1.00 79.69 94 PHE A C 1
ATOM 774 O O . PHE A 1 94 ? -10.665 3.165 16.120 1.00 79.69 94 PHE A O 1
ATOM 781 N N . HIS A 1 95 ? -8.558 3.094 16.896 1.00 74.75 95 HIS A N 1
ATOM 782 C CA . HIS A 1 95 ? -8.822 2.094 17.920 1.00 74.75 95 HIS A CA 1
ATOM 783 C C . HIS A 1 95 ? -9.520 2.707 19.137 1.00 74.75 95 HIS A C 1
ATOM 785 O O . HIS A 1 95 ? -10.520 2.168 19.597 1.00 74.75 95 HIS A O 1
ATOM 791 N N . GLU A 1 96 ? -9.041 3.859 19.612 1.00 74.88 96 GLU A N 1
ATOM 792 C CA . GLU A 1 96 ? -9.597 4.565 20.776 1.00 74.88 96 GLU A CA 1
ATOM 793 C C . GLU A 1 96 ? -11.048 5.006 20.568 1.00 74.88 96 GLU A C 1
ATOM 795 O O . GLU A 1 96 ? -11.855 4.968 21.494 1.00 74.88 96 GLU A O 1
ATOM 800 N N . ARG A 1 97 ? -11.393 5.424 19.347 1.00 75.88 97 ARG A N 1
ATOM 801 C CA . ARG A 1 97 ? -12.739 5.902 19.013 1.00 75.88 97 ARG A CA 1
ATOM 802 C C . ARG A 1 97 ? -13.697 4.799 18.582 1.00 75.88 97 ARG A C 1
ATOM 804 O O . ARG A 1 97 ? -14.870 5.085 18.369 1.00 75.88 97 ARG A O 1
ATOM 811 N N . HIS A 1 98 ? -13.215 3.560 18.449 1.00 69.81 98 HIS A N 1
ATOM 812 C CA . HIS A 1 98 ? -13.951 2.476 17.791 1.00 69.81 98 HIS A CA 1
ATOM 813 C C . HIS A 1 98 ? -14.503 2.906 16.417 1.00 69.81 98 HIS A C 1
ATOM 815 O O . HIS A 1 98 ? -15.597 2.507 16.011 1.00 69.81 98 HIS A O 1
ATOM 821 N N . ASP A 1 99 ? -13.749 3.750 15.703 1.00 76.12 99 ASP A N 1
ATOM 822 C CA . ASP A 1 99 ? -14.191 4.322 14.438 1.00 76.12 99 ASP A CA 1
ATOM 823 C C . ASP A 1 99 ? -14.182 3.245 13.351 1.00 76.12 99 ASP A C 1
ATOM 825 O O . ASP A 1 99 ? -13.196 2.531 13.142 1.00 76.12 99 ASP A O 1
ATOM 829 N N . ARG A 1 100 ? -15.294 3.140 12.615 1.00 82.56 100 ARG A N 1
ATOM 830 C CA . ARG A 1 100 ? -15.388 2.206 11.492 1.00 82.56 100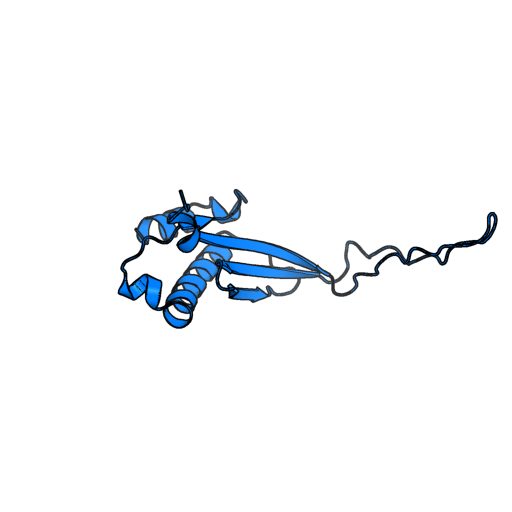 ARG A CA 1
ATOM 831 C C . ARG A 1 100 ? -14.481 2.668 10.356 1.00 82.56 100 ARG A C 1
ATOM 833 O O . ARG A 1 100 ? -14.780 3.666 9.700 1.00 82.56 100 ARG A O 1
ATOM 840 N N . ILE A 1 101 ? -13.428 1.900 10.095 1.00 87.69 101 ILE A N 1
ATOM 841 C CA . ILE A 1 101 ? -12.508 2.108 8.973 1.00 87.69 101 ILE A CA 1
ATOM 842 C C . ILE A 1 101 ? -13.190 1.682 7.670 1.00 87.69 101 ILE A C 1
ATOM 844 O O . ILE A 1 101 ? -13.819 0.626 7.594 1.00 87.69 101 ILE A O 1
ATOM 848 N N . ILE A 1 102 ? -13.053 2.501 6.630 1.00 90.81 102 ILE A N 1
ATOM 849 C CA . ILE A 1 102 ? -13.529 2.196 5.281 1.00 90.81 102 ILE A CA 1
ATOM 850 C C . ILE A 1 102 ? -12.304 1.951 4.408 1.00 90.81 102 ILE A C 1
ATOM 852 O O . ILE A 1 102 ? -11.586 2.888 4.063 1.00 90.81 102 ILE A O 1
ATOM 856 N N . LEU A 1 103 ? -12.069 0.692 4.043 1.00 92.25 103 LEU A N 1
ATOM 857 C CA . LEU A 1 103 ? -11.027 0.350 3.084 1.00 92.25 103 LEU A CA 1
ATOM 858 C C . LEU A 1 103 ? -11.535 0.605 1.659 1.00 92.25 103 LEU A C 1
ATOM 860 O O . LEU A 1 103 ? -12.555 0.055 1.246 1.00 92.25 103 LEU A O 1
ATOM 864 N N . GLN A 1 104 ? -10.808 1.425 0.908 1.00 94.12 104 GLN A N 1
ATOM 865 C CA . GLN A 1 104 ? -11.011 1.647 -0.516 1.00 94.12 104 GLN A CA 1
ATOM 866 C C . GLN A 1 104 ? -9.861 1.002 -1.294 1.00 94.12 104 GLN A C 1
ATOM 868 O O . GLN A 1 104 ? -8.701 1.370 -1.123 1.00 94.12 104 GLN A O 1
ATOM 873 N N . HIS A 1 105 ? -10.194 0.077 -2.183 1.00 94.00 105 HIS A N 1
ATOM 874 C CA . HIS A 1 105 ? -9.265 -0.547 -3.121 1.00 94.00 105 HIS A CA 1
ATOM 875 C C . HIS A 1 105 ? -9.987 -0.805 -4.450 1.00 94.00 105 HIS A C 1
ATOM 877 O O . HIS A 1 105 ? -11.216 -0.697 -4.529 1.00 94.00 105 HIS A O 1
ATOM 883 N N . ASP A 1 106 ? -9.237 -1.108 -5.507 1.00 93.50 106 ASP A N 1
ATOM 884 C CA . ASP A 1 106 ? -9.814 -1.419 -6.812 1.00 93.50 106 ASP A CA 1
ATOM 885 C C . ASP A 1 106 ? -10.415 -2.844 -6.864 1.00 93.50 106 ASP A C 1
ATOM 887 O O . ASP A 1 106 ? -10.336 -3.633 -5.915 1.00 93.50 106 ASP A O 1
ATOM 891 N N . ASN A 1 107 ? -11.025 -3.188 -8.000 1.00 93.88 107 ASN A N 1
ATOM 892 C CA . ASN A 1 107 ? -11.675 -4.482 -8.220 1.00 93.88 107 ASN A CA 1
ATOM 893 C C . ASN A 1 107 ? -10.736 -5.535 -8.851 1.00 93.88 107 ASN A C 1
ATOM 895 O O . ASN A 1 107 ? -11.196 -6.421 -9.579 1.00 93.88 107 ASN A O 1
ATOM 899 N N . ALA A 1 108 ? -9.417 -5.431 -8.649 1.00 92.56 108 ALA A N 1
ATOM 900 C CA . ALA A 1 108 ? -8.470 -6.398 -9.192 1.00 92.56 108 ALA A CA 1
ATOM 901 C C . ALA A 1 108 ? -8.763 -7.826 -8.692 1.00 92.56 108 ALA A C 1
ATOM 903 O O . ALA A 1 108 ? -9.254 -8.049 -7.585 1.00 92.56 108 ALA A O 1
ATOM 904 N N . ARG A 1 109 ? -8.428 -8.837 -9.509 1.00 93.94 109 ARG A N 1
ATOM 905 C CA . ARG A 1 109 ? -8.730 -10.255 -9.206 1.00 93.94 109 ARG A CA 1
ATOM 906 C C . ARG A 1 109 ? -8.232 -10.722 -7.826 1.00 93.94 109 ARG A C 1
ATOM 908 O O . ARG A 1 109 ? -8.974 -11.460 -7.181 1.00 93.94 109 ARG A O 1
ATOM 915 N N . PRO A 1 110 ? -7.031 -10.333 -7.350 1.00 93.38 110 PRO A N 1
ATOM 916 C CA . PRO A 1 110 ? -6.583 -10.690 -6.005 1.00 93.38 110 PRO A CA 1
ATOM 917 C C . PRO A 1 110 ? -7.477 -10.115 -4.903 1.00 93.38 110 PRO A C 1
ATOM 919 O O . PRO A 1 110 ? -7.682 -10.785 -3.898 1.00 93.38 110 PRO A O 1
ATOM 922 N N . HIS A 1 111 ? -8.052 -8.928 -5.106 1.00 92.94 111 HIS A N 1
ATOM 923 C CA . HIS A 1 111 ? -8.835 -8.207 -4.099 1.00 92.94 111 HIS A CA 1
ATOM 924 C C . HIS A 1 111 ? -10.229 -8.803 -3.896 1.00 92.94 111 HIS A C 1
ATOM 926 O O . HIS A 1 111 ? -10.769 -8.773 -2.794 1.00 92.94 111 HIS A O 1
ATOM 932 N N . VAL A 1 112 ? -10.792 -9.411 -4.941 1.00 92.94 112 VAL A N 1
ATOM 933 C CA . VAL A 1 112 ? -12.078 -10.127 -4.876 1.00 92.94 112 VAL A CA 1
ATOM 934 C C . VAL A 1 112 ? -11.935 -11.623 -4.605 1.00 92.94 112 VAL A C 1
ATOM 936 O O . VAL A 1 112 ? -12.928 -12.354 -4.609 1.00 92.94 112 VAL A O 1
ATOM 939 N N . ALA A 1 113 ? -10.713 -12.112 -4.383 1.00 94.69 113 ALA A N 1
ATOM 940 C CA . ALA A 1 113 ? -10.483 -13.516 -4.080 1.00 94.69 113 ALA A CA 1
ATOM 941 C C . ALA A 1 113 ? -11.192 -13.916 -2.776 1.00 94.69 113 ALA A C 1
ATOM 943 O O . ALA A 1 113 ? -11.215 -13.155 -1.807 1.00 94.69 113 ALA A O 1
ATOM 944 N N . SER A 1 114 ? -11.713 -15.147 -2.715 1.00 94.19 114 SER A N 1
ATOM 945 C CA . SER A 1 114 ? -12.446 -15.639 -1.537 1.00 94.19 114 SER A CA 1
ATOM 946 C C . SER A 1 114 ? -11.644 -15.486 -0.243 1.00 94.19 114 SER A C 1
ATOM 948 O O . SER A 1 114 ? -12.195 -15.070 0.766 1.00 94.19 114 SER A O 1
ATOM 950 N N . VAL A 1 115 ? -10.335 -15.759 -0.281 1.00 94.81 115 VAL A N 1
ATOM 951 C CA . VAL A 1 115 ? -9.448 -15.640 0.889 1.00 94.81 115 VAL A CA 1
ATOM 952 C C . VAL A 1 115 ? -9.347 -14.210 1.431 1.00 94.81 115 VAL A C 1
ATOM 954 O O . VAL A 1 115 ? -9.159 -14.028 2.631 1.00 94.81 115 VAL A O 1
ATOM 957 N N . VAL A 1 116 ? -9.477 -13.205 0.562 1.00 94.38 116 VAL A N 1
ATOM 958 C CA . VAL A 1 116 ? -9.454 -11.783 0.930 1.00 94.38 116 VAL A CA 1
ATOM 959 C C . VAL A 1 116 ? -10.817 -11.365 1.457 1.00 94.38 116 VAL A C 1
ATOM 961 O O . VAL A 1 116 ? -10.903 -10.767 2.525 1.00 94.38 116 VAL A O 1
ATOM 964 N N . LYS A 1 117 ? -11.885 -11.751 0.755 1.00 93.69 117 LYS A N 1
ATOM 965 C CA . LYS A 1 117 ? -13.258 -11.446 1.158 1.00 93.69 117 LYS A CA 1
ATOM 966 C C . LYS A 1 117 ? -13.580 -12.001 2.547 1.00 93.69 117 LYS A C 1
ATOM 968 O O . LYS A 1 117 ? -14.004 -11.244 3.411 1.00 93.69 117 LYS A O 1
ATOM 973 N N . THR A 1 118 ? -13.276 -13.277 2.796 1.00 94.12 118 THR A N 1
ATOM 974 C CA . THR A 1 118 ? -13.466 -13.907 4.112 1.00 94.12 118 THR A CA 1
ATOM 975 C C . THR A 1 118 ? -12.639 -13.221 5.199 1.00 94.12 118 THR A C 1
ATOM 977 O O . THR A 1 118 ? -13.110 -13.064 6.322 1.00 94.12 118 THR A O 1
ATOM 980 N N . TYR A 1 119 ? -11.416 -12.784 4.879 1.00 93.19 119 TYR A N 1
ATOM 981 C CA . TYR A 1 119 ? -10.589 -12.054 5.836 1.00 93.19 119 TYR A CA 1
ATOM 982 C C . TYR A 1 119 ? -11.221 -10.712 6.225 1.00 93.19 119 TYR A C 1
ATOM 984 O O . TYR A 1 119 ? -11.320 -10.431 7.417 1.00 93.19 119 TYR A O 1
ATOM 992 N N . LEU A 1 120 ? -11.662 -9.922 5.238 1.00 90.88 120 LEU A N 1
ATOM 993 C CA . LEU A 1 120 ? -12.297 -8.616 5.441 1.00 90.88 120 LEU A CA 1
ATOM 994 C C . LEU A 1 120 ? -13.638 -8.731 6.177 1.00 90.88 120 LEU A C 1
ATOM 996 O O . LEU A 1 120 ? -13.899 -7.947 7.082 1.00 90.88 120 LEU A O 1
ATOM 1000 N N . GLU A 1 121 ? -14.462 -9.726 5.840 1.00 90.44 121 GLU A N 1
ATOM 1001 C CA . GLU A 1 121 ? -15.732 -9.995 6.528 1.00 90.44 121 GLU A CA 1
ATOM 1002 C C . GLU A 1 121 ? -15.520 -10.376 7.996 1.00 90.44 121 GLU A C 1
ATOM 1004 O O . GLU A 1 121 ? -16.284 -9.939 8.848 1.00 90.44 121 GLU A O 1
ATOM 1009 N N . GLY A 1 122 ? -14.453 -11.119 8.307 1.00 86.06 122 GLY A N 1
ATOM 1010 C CA . GLY A 1 122 ? -14.076 -11.456 9.681 1.00 86.06 122 GLY A CA 1
ATOM 1011 C C . GLY A 1 122 ? -13.428 -10.314 10.478 1.00 86.06 122 GLY A C 1
ATOM 1012 O O . GLY A 1 122 ? -13.033 -10.543 11.620 1.00 86.06 122 GLY A O 1
ATOM 1013 N N . GLN A 1 123 ? -13.242 -9.124 9.889 1.00 72.44 123 GLN A N 1
ATOM 1014 C CA . GLN A 1 123 ? -12.784 -7.923 10.607 1.00 72.44 123 GLN A CA 1
ATOM 1015 C C . GLN A 1 123 ? -13.930 -7.000 11.052 1.00 72.44 123 GLN A C 1
ATOM 1017 O O . GLN A 1 123 ? -13.655 -6.060 11.801 1.00 72.44 123 GLN A O 1
ATOM 1022 N N . ASN A 1 124 ? -15.159 -7.235 10.574 1.00 58.09 124 ASN A N 1
ATOM 1023 C CA . ASN A 1 124 ? -16.369 -6.549 11.045 1.00 58.09 124 ASN A CA 1
ATOM 1024 C C . ASN A 1 124 ? -16.862 -7.151 12.362 1.00 58.09 124 ASN A C 1
ATOM 1026 O O . ASN A 1 124 ? -17.418 -6.368 13.161 1.00 58.09 124 ASN A O 1
#

Foldseek 3Di:
DPPPCLQQEKEKDKDKDFPDDDDDDDDDDDPPDDDDDDDDDDPPGWIWMKIWIAGPVGTQDIDIDDTPDDDALVNVLVVVVVSVVSCCVVPVVCVVVVPDHDYDYDPDPSCPDPSNVVSVVVVD

Organism: NCBI:txid58253

Sequence (124 aa):
KEKVFLHHIVTSDEKWIHYDNPNCKKSYGFPGHTSTSTAKPNIHGKKLMLCICWDQLGVIYWELLKPNETITGDVYRRQLMRLKEAMQKVRPIFHERHDRIILQHDNARPHVASVVKTYLEGQN

Nearest PDB structures (foldse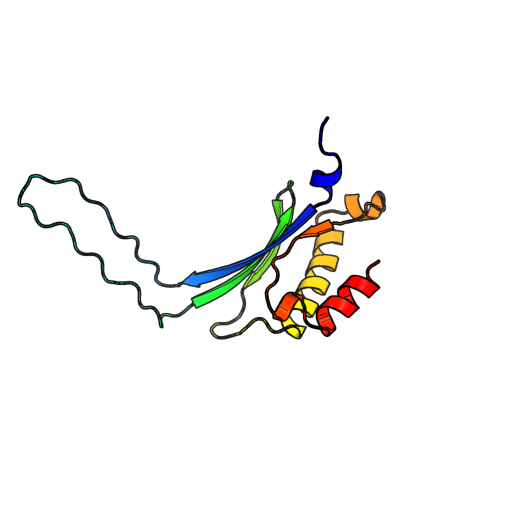ek):
  4u7b-assembly2_G-2  TM=9.474E-01  e=4.811E-15  Drosophila mauritiana
  3hot-assembly1_B  TM=9.473E-01  e=1.628E-14  Drosophila mauritiana
  4r79-assembly1_B  TM=9.572E-01  e=4.261E-14  Drosophila mauritiana
  3hot-assembly1_A  TM=9.584E-01  e=5.165E-14  Drosophila mauritiana
  3hos-assembly1_B  TM=9.519E-01  e=3.113E-13  Drosophila mauritiana

pLDDT: mean 85.9, std 9.55, range [46.94, 95.5]

Mean predicted aligned error: 7.98 Å

InterPro domains:
  IPR001888 Transposase, type 1 [PF01359] (18-92)
  IPR036397 Ribonuclease H superfamily [G3DSA:3.30.420.10] (1-124)
  IPR052709 Transposase-Methyltransferase Hybrid [PTHR46060] (4-120)